Protein AF-A0A4S8I5N5-F1 (afdb_monomer)

Mean predicted aligned error: 9.57 Å

Foldseek 3Di:
DDDDDDPDDDPDDPPPQDWFWEWEDAPVDTPDTDTFAWKWFAFPVGIDIDGPPDDWDKGKGDQAWIWTQHPVRKIWIKGALIFIWTDDPSYIYTYGNDMDTLVRQDLVVLVVQLVVLVVQCVVQDDDPSNVVSVSSNSSSVRSNVNNVPPTPVVPPPPPPPPDD

Radius of gyration: 21.29 Å; Cα contacts (8 Å, |Δi|>4): 298; chains: 1; bounding box: 58×56×62 Å

Solvent-accessible surface area (backbone atoms only — not comparable to full-atom values): 9100 Å² total; per-residue (Å²): 143,79,86,87,80,84,84,74,82,72,89,79,74,73,77,74,76,64,50,24,42,39,36,33,34,34,93,86,49,77,79,43,79,49,72,26,40,32,37,36,41,33,30,83,88,46,76,46,76,46,50,53,79,49,75,70,46,76,46,60,29,31,69,26,54,35,38,38,28,36,85,85,73,44,52,46,43,29,23,34,57,16,39,37,36,41,38,37,94,40,35,34,43,34,46,26,69,38,73,46,49,28,89,77,53,54,66,66,60,28,47,51,47,29,54,53,22,52,58,43,40,76,67,37,69,62,72,68,44,37,51,56,23,49,53,47,30,54,49,23,47,30,46,41,48,27,53,66,59,69,49,68,79,62,68,75,71,68,78,75,76,87,81,130

Nearest PDB structures (foldseek):
  1bsn-assembly1_A  TM=8.457E-01  e=1.210E-09  Escherichia coli
  7yry-assembly1_e  TM=7.876E-01  e=5.944E-10  Acinetobacter baumannii AB5075
  8dbs-assembly1_H  TM=7.805E-01  e=8.549E-09  Escherichia coli
  3oaa-assembly4_f  TM=6.365E-01  e=8.481E-10  Escherichia coli DH1
  1fs0-assembly1_E  TM=6.287E-01  e=1.075E-09  Escherichia coli

Organism: Musa balbisiana (NCBI:txid52838)

InterPro domains:
  IPR001469 ATP synthase, F1 complex, delta/epsilon subunit [MF_00530] (18-146)
  IPR001469 ATP synthase, F1 complex, delta/epsilon subunit [PTHR13822] (19-148)
  IPR001469 ATP synthase, F1 complex, delta/epsilon subunit [TIGR01216] (19-148)
  IPR001469 ATP synthase, F1 complex, delta/epsilon subunit [cd12152] (20-141)
  IPR020546 ATP synthase, F1 complex, delta/epsilon subunit, N-terminal [PF02823] (20-99)
  IPR020547 ATP synthase epsilon subunit, C-terminal domain [PF00401] (104-147)
  IPR036771 F0F1 ATP synthase delta/epsilon subunit, N-terminal [G3DSA:2.60.15.10] (18-105)
  IPR036771 F0F1 ATP synthase delta/epsilon subunit, N-terminal [SSF51344] (18-100)

Secondary structure (DSSP, 8-state):
-------PPPTT-------EEEEEE-SS-EEEEEEESEEEEEETTEEEEE-TTPPPEEEEEEEEEEEEE-TTS-EEEEEEEEEEEEEETTEEEEEESSEEEGGGS-HHHHHHHHHHHHHHHHT--HHHHHHHHHHHHHHHHHHHHHHHS--TTSHHHHTTSS--

Sequence (164 aa):
MKLPRKLGLRRGEQIEEMTLNLCVLTPNRIIWDSEVKEIILSTNSGQIGVLPNHAPIATAVDIGLLRIRLNNDQWLTVALMGGFARIGNNEITILGNDAEISTDIDPQEAQQALEIAEANLSRAEGKRQAIEANLALRRARTRVEAVNVIPTSQSIHQNNKEKF

pLDDT: mean 85.64, std 20.3, range [35.94, 98.31]

Structure (mmCIF, N/CA/C/O backbone):
data_AF-A0A4S8I5N5-F1
#
_entry.id   AF-A0A4S8I5N5-F1
#
loop_
_atom_site.group_PDB
_atom_site.id
_atom_site.type_symbol
_atom_site.label_atom_id
_atom_site.label_alt_id
_atom_site.label_comp_id
_atom_site.label_asym_id
_atom_site.label_entity_id
_atom_site.label_seq_id
_atom_site.pdbx_PDB_ins_code
_atom_site.Cartn_x
_atom_site.Car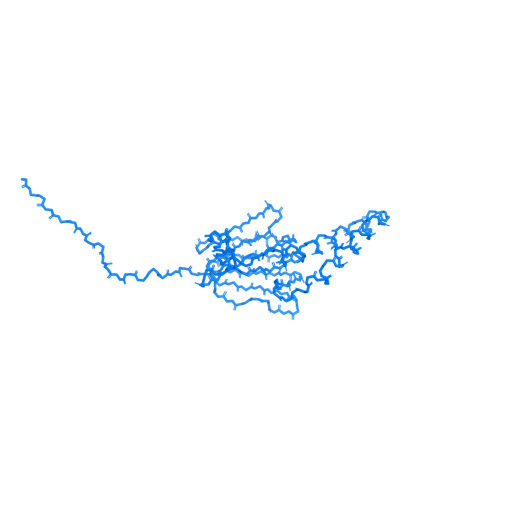tn_y
_atom_site.Cartn_z
_atom_site.occupancy
_atom_site.B_iso_or_equiv
_atom_site.auth_seq_id
_atom_site.auth_comp_id
_atom_site.auth_asym_id
_atom_site.auth_atom_id
_atom_site.pdbx_PDB_model_num
ATOM 1 N N . MET A 1 1 ? 30.997 -39.979 -40.382 1.00 47.31 1 MET A N 1
ATOM 2 C CA . MET A 1 1 ? 31.097 -39.562 -38.967 1.00 47.31 1 MET A CA 1
ATOM 3 C C . MET A 1 1 ? 31.905 -38.265 -38.898 1.00 47.31 1 MET A C 1
ATOM 5 O O . MET A 1 1 ? 33.123 -38.301 -38.967 1.00 47.31 1 MET A O 1
ATOM 9 N N . LYS A 1 2 ? 31.222 -37.113 -38.900 1.00 37.91 2 LYS A N 1
ATOM 10 C CA . LYS A 1 2 ? 31.795 -35.766 -38.735 1.00 37.91 2 LYS A CA 1
ATOM 11 C C . LYS A 1 2 ? 30.853 -34.989 -37.810 1.00 37.91 2 LYS A C 1
ATOM 13 O O . LYS A 1 2 ? 29.768 -34.609 -38.226 1.00 37.91 2 LYS A O 1
ATOM 18 N N . LEU A 1 3 ? 31.253 -34.796 -36.561 1.00 40.94 3 LEU A N 1
ATOM 19 C CA . LEU A 1 3 ? 30.904 -33.590 -35.797 1.00 40.94 3 LEU A CA 1
ATOM 20 C C . LEU A 1 3 ? 31.940 -32.506 -36.179 1.00 40.94 3 LEU A C 1
ATOM 22 O O . LEU A 1 3 ? 32.990 -32.897 -36.697 1.00 40.94 3 LEU A O 1
ATOM 26 N N . PRO A 1 4 ? 31.764 -31.192 -35.911 1.00 52.53 4 PRO A N 1
ATOM 27 C CA . PRO A 1 4 ? 30.679 -30.477 -35.215 1.00 52.53 4 PRO A CA 1
ATOM 28 C C . PRO A 1 4 ? 30.269 -29.152 -35.924 1.00 52.53 4 PRO A C 1
ATOM 30 O O . PRO A 1 4 ? 30.838 -28.782 -36.945 1.00 52.53 4 PRO A O 1
ATOM 33 N N . ARG A 1 5 ? 29.356 -28.374 -35.325 1.00 35.94 5 ARG A N 1
ATOM 34 C CA . ARG A 1 5 ? 29.521 -26.916 -35.108 1.00 35.94 5 ARG A CA 1
ATOM 35 C C . ARG A 1 5 ? 28.566 -26.480 -33.993 1.00 35.94 5 ARG A C 1
ATOM 37 O O . ARG A 1 5 ? 27.367 -26.353 -34.205 1.00 35.94 5 ARG A O 1
ATOM 44 N N . LYS A 1 6 ? 29.113 -26.273 -32.789 1.00 47.16 6 LYS A N 1
ATOM 45 C CA . LYS A 1 6 ? 28.454 -25.491 -31.736 1.00 47.16 6 LYS A CA 1
ATOM 46 C C . LYS A 1 6 ? 28.229 -24.085 -32.299 1.00 47.16 6 LYS A C 1
ATOM 48 O O . LYS A 1 6 ? 29.210 -23.406 -32.600 1.00 47.16 6 LYS A O 1
ATOM 53 N N . LEU A 1 7 ? 26.976 -23.659 -32.463 1.00 45.91 7 LEU A N 1
ATOM 54 C CA . LEU A 1 7 ? 26.678 -22.239 -32.640 1.00 45.91 7 LEU A CA 1
ATOM 55 C C . LEU A 1 7 ? 26.984 -21.554 -31.305 1.00 45.91 7 LEU A C 1
ATOM 57 O O . LEU A 1 7 ? 26.338 -21.820 -30.294 1.00 45.91 7 LEU A O 1
ATOM 61 N N . GLY A 1 8 ? 28.056 -20.767 -31.291 1.00 39.09 8 GLY A N 1
ATOM 62 C CA . GLY A 1 8 ? 28.495 -20.025 -30.119 1.00 39.09 8 GLY A CA 1
ATOM 63 C C . GLY A 1 8 ? 27.504 -18.923 -29.762 1.00 39.09 8 GLY A C 1
ATOM 64 O O . GLY A 1 8 ? 27.132 -18.126 -30.623 1.00 39.09 8 GLY A O 1
ATOM 65 N N . LEU A 1 9 ? 27.129 -18.859 -28.482 1.00 45.78 9 LEU A N 1
ATOM 66 C CA . LEU A 1 9 ? 26.569 -17.648 -27.892 1.00 45.78 9 LEU A CA 1
ATOM 67 C C . LEU A 1 9 ? 27.601 -16.526 -28.055 1.00 45.78 9 LEU A C 1
ATOM 69 O O . LEU A 1 9 ? 28.773 -16.679 -27.688 1.00 45.78 9 LEU A O 1
ATOM 73 N N . ARG A 1 10 ? 27.176 -15.414 -28.656 1.00 50.31 10 ARG A N 1
ATOM 74 C CA . ARG A 1 10 ? 28.006 -14.222 -28.815 1.00 50.31 10 ARG A CA 1
ATOM 75 C C . ARG A 1 10 ? 28.172 -13.561 -27.447 1.00 50.31 10 ARG A C 1
ATOM 77 O O . ARG A 1 10 ? 27.202 -13.277 -26.758 1.00 50.31 10 ARG A O 1
ATOM 84 N N . ARG A 1 11 ? 29.430 -13.335 -27.066 1.00 46.44 11 ARG A N 1
ATOM 85 C CA . ARG A 1 11 ? 29.824 -12.448 -25.965 1.00 46.44 11 ARG A CA 1
ATOM 86 C C . ARG A 1 11 ? 29.266 -11.047 -26.250 1.00 46.44 11 ARG A C 1
ATOM 88 O O . ARG A 1 11 ? 29.619 -10.490 -27.284 1.00 46.44 11 ARG A O 1
ATOM 95 N N . GLY A 1 12 ? 28.468 -10.494 -25.336 1.00 43.16 12 GLY A N 1
ATOM 96 C CA . GLY A 1 12 ? 28.148 -9.060 -25.315 1.00 43.16 12 GLY A CA 1
ATOM 97 C C . GLY A 1 12 ? 26.707 -8.648 -25.615 1.00 43.16 12 GLY A C 1
ATOM 98 O O . GLY A 1 12 ? 26.502 -7.494 -25.967 1.00 43.16 12 GLY A O 1
ATOM 99 N N . GLU A 1 13 ? 25.712 -9.521 -25.464 1.00 46.53 13 GLU A N 1
ATOM 100 C CA . GLU A 1 13 ? 24.336 -9.040 -25.291 1.00 46.53 13 GLU A CA 1
ATOM 101 C C . GLU A 1 13 ? 24.249 -8.493 -23.860 1.00 46.53 13 GLU A C 1
ATOM 103 O O . GLU A 1 13 ? 24.255 -9.258 -22.893 1.00 46.53 13 GLU A O 1
ATOM 108 N N . GLN A 1 14 ? 24.295 -7.164 -23.702 1.00 42.72 14 GLN A N 1
ATOM 109 C CA . GLN A 1 14 ? 23.777 -6.565 -22.477 1.00 42.72 14 GLN A CA 1
ATOM 110 C C . GLN A 1 14 ? 22.346 -7.078 -22.365 1.00 42.72 14 GLN A C 1
ATOM 112 O O . GLN A 1 14 ? 21.555 -6.873 -23.283 1.00 42.72 14 GLN A O 1
ATOM 117 N N . ILE A 1 15 ? 22.043 -7.814 -21.297 1.00 52.81 15 ILE A N 1
ATOM 118 C CA . ILE A 1 15 ? 20.656 -8.099 -20.960 1.00 52.81 15 ILE A CA 1
ATOM 119 C C . ILE A 1 15 ? 20.079 -6.718 -20.684 1.00 52.81 15 ILE A C 1
ATOM 121 O O . ILE A 1 15 ? 20.410 -6.109 -19.669 1.00 52.81 15 ILE A O 1
ATOM 125 N N . GLU A 1 16 ? 19.340 -6.177 -21.645 1.00 55.19 16 GLU A N 1
ATOM 126 C CA . GLU A 1 16 ? 18.521 -4.999 -21.429 1.00 55.19 16 GLU A CA 1
ATOM 127 C C . GLU A 1 16 ? 17.533 -5.434 -20.347 1.00 55.19 16 GLU A C 1
ATOM 129 O O . GLU A 1 16 ? 16.634 -6.244 -20.592 1.00 55.19 16 GLU A O 1
ATOM 134 N N . GLU A 1 17 ? 17.824 -5.069 -19.095 1.00 69.56 17 GLU A N 1
ATOM 135 C CA . GLU A 1 17 ? 16.953 -5.413 -17.984 1.00 69.56 17 GLU A CA 1
ATOM 136 C C . GLU A 1 17 ? 15.623 -4.741 -18.268 1.00 69.56 17 GLU A C 1
ATOM 138 O O . GLU A 1 17 ? 15.523 -3.517 -18.282 1.00 69.56 17 GLU A O 1
ATOM 143 N N . MET A 1 18 ? 14.618 -5.556 -18.575 1.00 87.75 18 MET A N 1
ATOM 144 C CA . MET A 1 18 ? 13.296 -5.048 -18.887 1.00 87.75 18 MET A CA 1
ATOM 145 C C . MET A 1 18 ? 12.773 -4.321 -17.647 1.00 87.75 18 MET A C 1
ATOM 147 O O . MET A 1 18 ? 12.773 -4.878 -16.548 1.00 87.75 18 MET A O 1
ATOM 151 N N . THR A 1 19 ? 12.347 -3.079 -17.829 1.00 94.75 19 THR A N 1
ATOM 152 C CA . THR A 1 19 ? 11.737 -2.251 -16.790 1.00 94.75 19 THR A CA 1
ATOM 153 C C . THR A 1 19 ? 10.254 -2.055 -17.083 1.00 94.75 19 THR A C 1
ATOM 155 O O . THR A 1 19 ? 9.725 -2.446 -18.131 1.00 94.75 19 THR A O 1
ATOM 158 N N . LEU A 1 20 ? 9.558 -1.479 -16.114 1.00 96.25 20 LEU A N 1
ATOM 159 C CA . LEU A 1 20 ? 8.192 -1.008 -16.244 1.00 96.25 20 LEU A CA 1
ATOM 160 C C . LEU A 1 20 ? 8.079 0.394 -15.644 1.00 96.25 20 LEU A C 1
ATOM 162 O O . LEU A 1 20 ? 8.754 0.721 -14.668 1.00 96.25 20 LEU A O 1
ATOM 166 N N . ASN A 1 21 ? 7.221 1.220 -16.229 1.00 97.81 21 ASN A N 1
ATOM 167 C CA . ASN A 1 21 ? 6.933 2.564 -15.752 1.00 97.81 21 ASN A CA 1
ATOM 168 C C . ASN A 1 21 ? 5.962 2.479 -14.579 1.00 97.81 21 ASN A C 1
ATOM 170 O O . ASN A 1 21 ? 4.852 1.965 -14.731 1.00 97.81 21 ASN A O 1
ATOM 174 N N . LEU A 1 22 ? 6.356 2.996 -13.418 1.00 98.31 22 LEU A N 1
ATOM 175 C CA . LEU A 1 22 ? 5.502 3.078 -12.242 1.00 98.31 22 LEU A CA 1
ATOM 176 C C . LEU A 1 22 ? 5.174 4.536 -11.933 1.00 98.31 22 LEU A C 1
ATOM 178 O O . LEU A 1 22 ? 6.066 5.320 -11.619 1.00 98.31 22 LEU A O 1
ATOM 182 N N . CYS A 1 23 ? 3.882 4.848 -11.907 1.00 98.12 23 CYS A N 1
ATOM 183 C CA . CYS A 1 23 ? 3.354 6.119 -11.436 1.00 98.12 23 CYS A CA 1
ATOM 184 C C . CYS A 1 23 ? 2.426 5.881 -10.235 1.00 98.12 23 CYS A C 1
ATOM 186 O O . CYS A 1 23 ? 1.410 5.189 -10.350 1.00 98.12 23 CYS A O 1
ATOM 188 N N . VAL A 1 24 ? 2.775 6.440 -9.076 1.00 97.94 24 VAL A N 1
ATOM 189 C CA . VAL A 1 24 ? 1.984 6.391 -7.839 1.00 97.94 24 VAL A CA 1
ATOM 190 C C . VAL A 1 24 ? 1.511 7.799 -7.511 1.00 97.94 24 VAL A C 1
ATOM 192 O O . VAL A 1 24 ? 2.316 8.702 -7.281 1.00 97.94 24 VAL A O 1
ATOM 195 N N . LEU A 1 25 ? 0.196 7.976 -7.468 1.00 97.19 25 LEU A N 1
ATOM 196 C CA . LEU A 1 25 ? -0.470 9.266 -7.341 1.00 97.19 25 LEU A CA 1
ATOM 197 C C . LEU A 1 25 ? -1.434 9.245 -6.157 1.00 97.19 25 LEU A C 1
ATOM 199 O O . LEU A 1 25 ? -2.144 8.261 -5.944 1.00 97.19 25 LEU A O 1
ATOM 203 N N . THR A 1 26 ? -1.504 10.354 -5.431 1.00 96.25 26 THR A N 1
ATOM 204 C CA . THR A 1 26 ? -2.584 10.657 -4.484 1.00 96.25 26 THR A CA 1
ATOM 205 C C . THR A 1 26 ? -3.351 11.889 -4.967 1.00 96.25 26 THR A C 1
ATOM 207 O O . THR A 1 26 ? -2.868 12.589 -5.861 1.00 96.25 26 THR A O 1
ATOM 210 N N . PRO A 1 27 ? -4.526 12.220 -4.394 1.00 95.44 27 PRO A N 1
ATOM 211 C CA . PRO A 1 27 ? -5.251 13.437 -4.763 1.00 95.44 27 PRO A CA 1
ATOM 212 C C . PRO A 1 27 ? -4.425 14.725 -4.633 1.00 95.44 27 PRO A C 1
ATOM 214 O O . PRO A 1 27 ? -4.734 15.716 -5.290 1.00 95.44 27 PRO A O 1
ATOM 217 N N . ASN A 1 28 ? -3.380 14.712 -3.799 1.00 91.19 28 ASN A N 1
ATOM 218 C CA . ASN A 1 28 ? -2.614 15.904 -3.451 1.00 91.19 28 ASN A CA 1
ATOM 219 C C . ASN A 1 28 ? -1.268 15.999 -4.186 1.00 91.19 28 ASN A C 1
ATOM 221 O O . ASN A 1 28 ? -0.779 17.109 -4.386 1.00 91.19 28 ASN A O 1
ATOM 225 N N . ARG A 1 29 ? -0.628 14.869 -4.531 1.00 94.19 29 ARG A N 1
ATOM 226 C CA . ARG A 1 29 ? 0.727 14.857 -5.111 1.00 94.19 29 ARG A CA 1
ATOM 227 C C . ARG A 1 29 ? 1.066 13.560 -5.846 1.00 94.19 29 ARG A C 1
ATOM 229 O O . ARG A 1 29 ? 0.445 12.518 -5.642 1.00 94.19 29 ARG A O 1
ATOM 236 N N . ILE A 1 30 ? 2.133 13.628 -6.636 1.00 96.75 30 ILE A N 1
ATOM 237 C CA . ILE A 1 30 ? 2.829 12.460 -7.180 1.00 96.75 30 ILE A CA 1
ATOM 238 C C . ILE A 1 30 ? 3.807 11.946 -6.121 1.00 96.75 30 ILE A C 1
ATOM 240 O O . ILE A 1 30 ? 4.583 12.724 -5.570 1.00 96.75 30 ILE A O 1
ATOM 244 N N . ILE A 1 31 ? 3.739 10.654 -5.812 1.00 96.31 31 ILE A N 1
ATOM 245 C CA . ILE A 1 31 ? 4.594 9.983 -4.819 1.00 96.31 31 ILE A CA 1
ATOM 246 C C . ILE A 1 31 ? 5.798 9.347 -5.497 1.00 96.31 31 ILE A C 1
ATOM 248 O O . ILE A 1 31 ? 6.903 9.368 -4.967 1.00 96.31 31 ILE A O 1
ATOM 252 N N . TRP A 1 32 ? 5.567 8.766 -6.671 1.00 96.81 32 TRP A N 1
ATOM 253 C CA . TRP A 1 32 ? 6.588 8.098 -7.456 1.00 96.81 32 TRP A CA 1
ATOM 254 C C . TRP A 1 32 ? 6.240 8.203 -8.936 1.00 96.81 32 TRP A C 1
ATOM 256 O O . TRP A 1 32 ? 5.077 8.028 -9.294 1.00 96.81 32 TRP A O 1
ATOM 266 N N . ASP A 1 33 ? 7.232 8.469 -9.778 1.00 97.19 33 ASP A N 1
ATOM 267 C CA . ASP A 1 33 ? 7.091 8.486 -11.235 1.00 97.19 33 ASP A CA 1
ATOM 268 C C . ASP A 1 33 ? 8.445 8.144 -11.865 1.00 97.19 33 ASP A C 1
ATOM 270 O O . ASP A 1 33 ? 9.319 9.003 -12.008 1.00 97.19 33 ASP A O 1
ATOM 274 N N . SER A 1 34 ? 8.689 6.851 -12.088 1.00 96.75 34 SER A N 1
ATOM 275 C CA . SER A 1 34 ? 9.960 6.367 -12.634 1.00 96.75 34 SER A CA 1
ATOM 276 C C . SER A 1 34 ? 9.880 4.921 -13.122 1.00 96.75 34 SER A C 1
ATOM 278 O O . SER A 1 34 ? 8.959 4.176 -12.775 1.00 96.75 34 SER A O 1
ATOM 280 N N . GLU A 1 35 ? 10.894 4.508 -13.879 1.00 96.94 35 GLU A N 1
ATOM 281 C CA . GLU A 1 35 ? 11.110 3.119 -14.278 1.00 96.94 35 GLU A CA 1
ATOM 282 C C . GLU A 1 35 ? 11.609 2.265 -13.108 1.00 96.94 35 GLU A C 1
ATOM 284 O O . GLU A 1 35 ? 12.475 2.673 -12.328 1.00 96.94 35 GLU A O 1
ATOM 289 N N . VAL A 1 36 ? 11.066 1.054 -12.992 1.00 97.00 36 VAL A N 1
ATOM 290 C CA . VAL A 1 36 ? 11.387 0.090 -11.932 1.00 97.00 36 VAL A CA 1
ATOM 291 C C . VAL A 1 36 ? 11.467 -1.324 -12.514 1.00 97.00 36 VAL A C 1
ATOM 293 O O . VAL A 1 36 ? 10.933 -1.589 -13.591 1.00 97.00 36 VAL A O 1
ATOM 296 N N . LYS A 1 37 ? 12.116 -2.256 -11.808 1.00 96.06 37 LYS A N 1
ATOM 297 C CA . LYS A 1 37 ? 12.235 -3.656 -12.260 1.00 96.06 37 LYS A CA 1
ATOM 298 C C . LYS A 1 37 ? 10.988 -4.471 -11.947 1.00 96.06 37 LYS A C 1
ATOM 300 O O . LYS A 1 37 ? 10.521 -5.250 -12.767 1.00 96.06 37 LYS A O 1
ATOM 305 N N . GLU A 1 38 ? 10.472 -4.321 -10.734 1.00 95.81 38 GLU A N 1
ATOM 306 C CA . GLU A 1 38 ? 9.286 -5.033 -10.265 1.00 95.81 38 GLU A CA 1
ATOM 307 C C . GLU A 1 38 ? 8.631 -4.276 -9.115 1.00 95.81 38 GLU A C 1
ATOM 309 O O . GLU A 1 38 ? 9.273 -3.493 -8.405 1.00 95.81 38 GLU A O 1
ATOM 314 N N . ILE A 1 39 ? 7.347 -4.554 -8.910 1.00 97.44 39 ILE A N 1
ATOM 315 C CA . ILE A 1 39 ? 6.629 -4.120 -7.716 1.00 97.44 39 ILE A CA 1
ATOM 316 C C . ILE A 1 39 ? 5.945 -5.295 -7.030 1.00 97.44 39 ILE A C 1
ATOM 318 O O . ILE A 1 39 ? 5.532 -6.254 -7.678 1.00 97.44 39 ILE A O 1
ATOM 322 N N . ILE A 1 40 ? 5.767 -5.188 -5.718 1.00 97.25 40 ILE A N 1
ATOM 323 C CA . ILE A 1 40 ? 4.895 -6.061 -4.935 1.00 97.25 40 ILE A CA 1
ATOM 324 C C . ILE A 1 40 ? 3.813 -5.185 -4.322 1.00 97.25 40 ILE A C 1
ATOM 326 O O . ILE A 1 40 ? 4.110 -4.273 -3.551 1.00 97.25 40 ILE A O 1
ATOM 330 N N . LEU A 1 41 ? 2.564 -5.463 -4.677 1.00 96.12 41 LEU A N 1
ATOM 331 C CA . LEU A 1 41 ? 1.401 -4.659 -4.332 1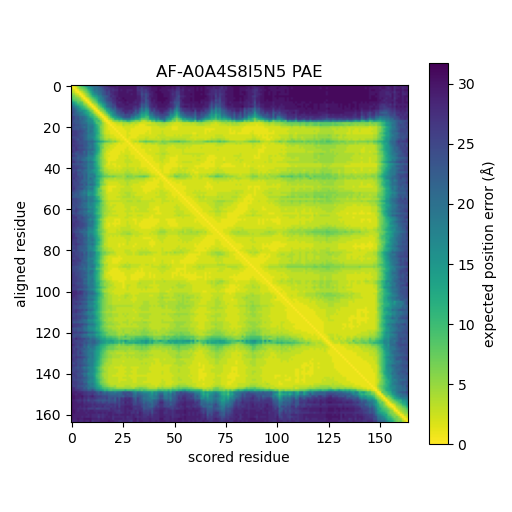.00 96.12 41 LEU A CA 1
ATOM 332 C C . LEU A 1 41 ? 0.417 -5.464 -3.482 1.00 96.12 41 LEU A C 1
ATOM 334 O O . LEU A 1 41 ? 0.074 -6.600 -3.815 1.00 96.12 41 LEU A O 1
ATOM 338 N N . SER A 1 42 ? -0.075 -4.851 -2.407 1.00 95.19 42 SER A N 1
ATOM 339 C CA . SER A 1 42 ? -1.124 -5.420 -1.557 1.00 95.19 42 SER A CA 1
ATOM 340 C C . SER A 1 42 ? -2.513 -5.136 -2.144 1.00 95.19 42 SER A C 1
ATOM 342 O O . SER A 1 42 ? -2.927 -3.985 -2.278 1.00 95.19 42 SER A O 1
ATOM 344 N N . THR A 1 43 ? -3.250 -6.184 -2.501 1.00 95.31 43 THR A N 1
ATOM 345 C CA . THR A 1 43 ? -4.621 -6.118 -3.035 1.00 95.31 43 THR A CA 1
ATOM 346 C C . THR A 1 43 ? -5.617 -6.716 -2.042 1.00 95.31 43 THR A C 1
ATOM 348 O O . THR A 1 43 ? -5.233 -7.381 -1.081 1.00 95.31 43 THR A O 1
ATOM 351 N N . ASN A 1 44 ? -6.915 -6.546 -2.302 1.00 91.12 44 ASN A N 1
ATOM 352 C CA . ASN A 1 44 ? -7.980 -7.148 -1.488 1.00 91.12 44 ASN A CA 1
ATOM 353 C C . ASN A 1 44 ? -7.959 -8.692 -1.452 1.00 91.12 44 ASN A C 1
ATOM 355 O O . ASN A 1 44 ? -8.594 -9.292 -0.589 1.00 91.12 44 ASN A O 1
ATOM 359 N N . SER A 1 45 ? -7.258 -9.326 -2.395 1.00 90.00 45 SER A N 1
ATOM 360 C CA . SER A 1 45 ? -7.189 -10.781 -2.562 1.00 90.00 45 SER A CA 1
ATOM 361 C C . SER A 1 45 ? -5.828 -11.354 -2.145 1.00 90.00 45 SER A C 1
ATOM 363 O O . SER A 1 45 ? -5.569 -12.535 -2.360 1.00 90.00 45 SER A O 1
ATOM 365 N N . GLY A 1 46 ? -4.950 -10.530 -1.561 1.00 92.62 46 GLY A N 1
ATOM 366 C CA . GLY A 1 46 ? -3.580 -10.892 -1.196 1.00 92.62 46 GLY A CA 1
ATOM 367 C C . GLY A 1 46 ? -2.536 -10.032 -1.907 1.00 92.62 46 GLY A C 1
ATOM 368 O O . GLY A 1 46 ? -2.836 -8.951 -2.413 1.00 92.62 46 GLY A O 1
ATOM 369 N N . GLN A 1 47 ? -1.290 -10.497 -1.940 1.00 94.81 47 GLN A N 1
ATOM 370 C CA . GLN A 1 47 ? -0.187 -9.778 -2.581 1.00 94.81 47 GLN A CA 1
ATOM 371 C C . GLN A 1 47 ? 0.013 -10.241 -4.023 1.00 94.81 47 GLN A C 1
ATOM 373 O O . GLN A 1 47 ? -0.053 -11.437 -4.307 1.00 94.81 47 GLN A O 1
ATOM 378 N N . ILE A 1 48 ? 0.301 -9.296 -4.917 1.00 95.75 48 ILE A N 1
ATOM 379 C CA . ILE A 1 48 ? 0.682 -9.577 -6.303 1.00 95.75 48 ILE A CA 1
ATOM 380 C C . ILE A 1 48 ? 2.064 -8.996 -6.593 1.00 95.75 48 ILE A C 1
ATOM 382 O O . ILE A 1 48 ? 2.366 -7.872 -6.196 1.00 95.75 48 ILE A O 1
ATOM 386 N N . GLY A 1 49 ? 2.899 -9.770 -7.282 1.00 96.69 49 GLY A N 1
ATOM 387 C CA . GLY A 1 49 ? 4.156 -9.301 -7.857 1.00 96.69 49 GLY A CA 1
ATOM 388 C C . GLY A 1 49 ? 3.947 -8.961 -9.328 1.00 96.6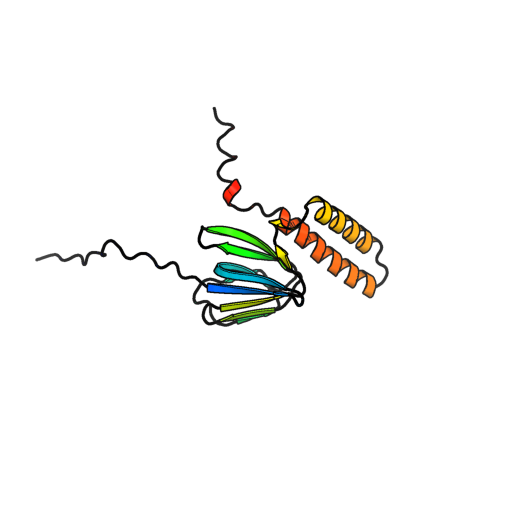9 49 GLY A C 1
ATOM 389 O O . GLY A 1 49 ? 3.394 -9.774 -10.068 1.00 96.69 49 GLY A O 1
ATOM 390 N N . VAL A 1 50 ? 4.372 -7.775 -9.752 1.00 97.00 50 VAL A N 1
ATOM 391 C CA . VAL A 1 50 ? 4.252 -7.321 -11.139 1.00 97.00 50 VAL A CA 1
ATOM 392 C C . VAL A 1 50 ? 5.646 -7.147 -11.715 1.00 97.00 50 VAL A C 1
ATOM 394 O O . VAL A 1 50 ? 6.431 -6.333 -11.231 1.00 97.00 50 VAL A O 1
ATOM 397 N N . LEU A 1 51 ? 5.923 -7.934 -12.748 1.00 96.62 51 LEU A N 1
ATOM 398 C CA . LEU A 1 51 ? 7.156 -7.919 -13.525 1.00 96.62 51 LEU A CA 1
ATOM 399 C C . LEU A 1 51 ? 6.888 -7.335 -14.924 1.00 96.62 51 LEU A C 1
ATOM 401 O O . LEU A 1 51 ? 5.724 -7.174 -15.312 1.00 96.62 51 LEU A O 1
ATOM 405 N N . PRO A 1 52 ? 7.933 -7.040 -15.712 1.00 96.12 52 PRO A N 1
ATOM 406 C CA . PRO A 1 52 ? 7.767 -6.607 -17.091 1.00 96.12 52 PRO A CA 1
ATOM 407 C C . PRO A 1 52 ? 6.976 -7.635 -17.908 1.00 96.12 52 PRO A C 1
ATOM 409 O O . PRO A 1 52 ? 7.100 -8.846 -17.720 1.00 96.12 52 PRO A O 1
ATOM 412 N N . ASN A 1 53 ? 6.166 -7.140 -18.839 1.00 94.62 53 ASN A N 1
ATOM 413 C CA . ASN A 1 53 ? 5.247 -7.894 -19.693 1.00 94.62 53 ASN A CA 1
ATOM 414 C C . ASN A 1 53 ? 4.142 -8.652 -18.935 1.00 94.62 53 ASN A C 1
ATOM 416 O O . ASN A 1 53 ? 3.600 -9.639 -19.435 1.00 94.62 53 ASN A O 1
ATOM 420 N N . HIS A 1 54 ? 3.776 -8.185 -17.738 1.00 95.44 54 HIS A N 1
ATOM 421 C CA . HIS A 1 54 ? 2.608 -8.691 -17.024 1.00 95.44 54 HIS A CA 1
ATOM 422 C C . HIS A 1 54 ? 1.318 -8.449 -17.826 1.00 95.44 54 HIS A C 1
ATOM 424 O O . HIS A 1 54 ? 1.137 -7.404 -18.458 1.00 95.44 54 HIS A O 1
ATOM 430 N N . ALA A 1 55 ? 0.391 -9.409 -17.770 1.00 96.31 55 ALA A N 1
ATOM 431 C CA . ALA A 1 55 ? -0.906 -9.287 -18.425 1.00 96.31 55 ALA A CA 1
ATOM 432 C C . ALA A 1 55 ? -1.678 -8.056 -17.900 1.00 96.31 55 ALA A C 1
ATOM 434 O O . ALA A 1 55 ? -1.623 -7.776 -16.697 1.00 96.31 55 ALA A O 1
ATOM 435 N N . PRO A 1 56 ? -2.415 -7.323 -18.753 1.00 97.44 56 PRO A N 1
ATOM 436 C CA . PRO A 1 56 ? -3.176 -6.170 -18.298 1.00 97.44 56 PRO A CA 1
ATOM 437 C C . PRO A 1 56 ? -4.197 -6.540 -17.217 1.00 97.44 56 PRO A C 1
ATOM 439 O O . PRO A 1 56 ? -4.960 -7.494 -17.375 1.00 97.44 56 PRO A O 1
ATOM 442 N N . ILE A 1 57 ? -4.229 -5.773 -16.129 1.00 96.00 57 ILE A N 1
ATOM 443 C CA . ILE A 1 57 ? -5.159 -5.971 -15.015 1.00 96.00 57 ILE A CA 1
ATOM 444 C C . ILE A 1 57 ? -5.537 -4.625 -14.391 1.00 96.00 57 ILE A C 1
ATOM 446 O O . ILE A 1 57 ? -4.723 -3.706 -14.298 1.00 96.00 57 ILE A O 1
ATOM 450 N N . ALA A 1 58 ? -6.784 -4.513 -13.946 1.00 96.56 58 ALA A N 1
ATOM 451 C CA . ALA A 1 58 ? -7.244 -3.438 -13.078 1.00 96.56 58 ALA A CA 1
ATOM 452 C C . ALA A 1 58 ? -7.706 -4.058 -11.757 1.00 96.56 58 ALA A C 1
ATOM 454 O O . ALA A 1 58 ? -8.507 -4.992 -11.764 1.00 96.56 58 ALA A O 1
ATOM 455 N N . THR A 1 59 ? -7.185 -3.570 -10.633 1.00 96.44 59 THR A N 1
ATOM 456 C CA . THR A 1 59 ? -7.457 -4.149 -9.312 1.00 96.44 59 THR A CA 1
ATOM 457 C C . THR A 1 59 ? -7.618 -3.080 -8.240 1.00 96.44 59 THR A C 1
ATOM 459 O O . THR A 1 59 ? -7.039 -1.996 -8.321 1.00 96.44 59 THR A O 1
ATOM 462 N N . ALA A 1 60 ? -8.391 -3.408 -7.206 1.00 96.69 60 ALA A N 1
ATOM 463 C CA . ALA A 1 60 ? -8.412 -2.639 -5.973 1.00 96.69 60 ALA A CA 1
ATOM 464 C C . ALA A 1 60 ? -7.118 -2.884 -5.182 1.00 96.69 60 ALA A C 1
ATOM 466 O O . ALA A 1 60 ? -6.628 -4.015 -5.091 1.00 96.69 60 ALA A O 1
ATOM 467 N N . VAL A 1 61 ? -6.592 -1.813 -4.601 1.00 96.62 61 VAL A N 1
ATOM 468 C CA . VAL A 1 61 ? -5.428 -1.811 -3.714 1.00 96.62 61 VAL A CA 1
ATOM 469 C C . VAL A 1 61 ? -5.932 -1.683 -2.287 1.00 96.62 61 VAL A C 1
ATOM 471 O O . VAL A 1 61 ? -6.746 -0.805 -1.992 1.00 96.62 61 VAL A O 1
ATOM 474 N N . ASP A 1 62 ? -5.472 -2.569 -1.410 1.00 96.38 62 ASP A N 1
ATOM 475 C CA . ASP A 1 62 ? -5.839 -2.530 0.004 1.00 96.38 62 ASP A CA 1
ATOM 476 C C . ASP A 1 62 ? -4.877 -1.627 0.791 1.00 96.38 62 ASP A C 1
ATOM 478 O O . ASP A 1 62 ? -3.833 -1.209 0.287 1.00 96.38 62 ASP A O 1
ATOM 482 N N . ILE A 1 63 ? -5.226 -1.306 2.035 1.00 97.25 63 ILE A N 1
ATOM 483 C CA . ILE A 1 63 ? -4.289 -0.664 2.958 1.00 97.25 63 ILE A CA 1
ATOM 484 C C . ILE A 1 63 ? -3.161 -1.652 3.250 1.00 97.25 63 ILE A C 1
ATOM 486 O O . ILE A 1 63 ? -3.412 -2.733 3.788 1.00 97.25 63 ILE A O 1
ATOM 490 N N . GLY A 1 64 ? -1.938 -1.272 2.898 1.00 96.31 64 GLY A N 1
ATOM 491 C CA . GLY A 1 64 ? -0.773 -2.132 3.032 1.00 96.31 64 GLY A CA 1
ATOM 492 C C . GLY A 1 64 ? 0.468 -1.540 2.379 1.00 96.31 64 GLY A C 1
ATOM 493 O O . GLY A 1 64 ? 0.527 -0.356 2.047 1.00 96.31 64 GLY A O 1
ATOM 494 N N . LEU A 1 65 ? 1.476 -2.386 2.198 1.00 96.25 65 LEU A N 1
ATOM 495 C CA . LEU A 1 65 ? 2.753 -1.981 1.627 1.00 96.25 65 LEU A CA 1
ATOM 496 C C . LEU A 1 65 ? 2.768 -2.163 0.108 1.00 96.25 65 LEU A C 1
ATOM 498 O O . LEU A 1 65 ? 2.305 -3.181 -0.421 1.00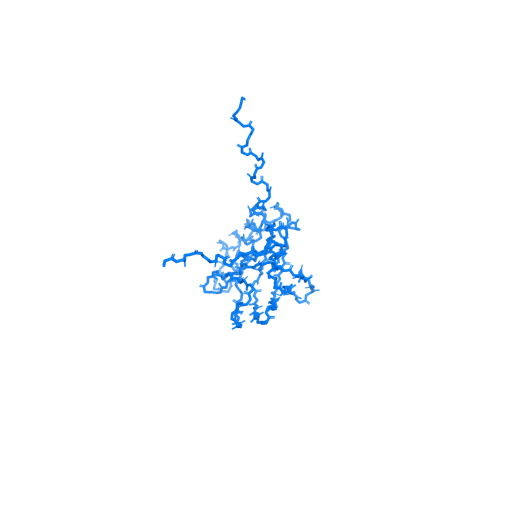 96.25 65 LEU A O 1
ATOM 502 N N . LEU A 1 66 ? 3.361 -1.183 -0.566 1.00 97.12 66 LEU A N 1
ATOM 503 C CA . LEU A 1 66 ? 3.892 -1.282 -1.916 1.00 97.12 66 LEU A CA 1
ATOM 504 C C . LEU A 1 66 ? 5.411 -1.363 -1.811 1.00 97.12 66 LEU A C 1
ATOM 506 O O . LEU A 1 66 ? 6.057 -0.448 -1.305 1.00 97.12 66 LEU A O 1
ATOM 510 N N . ARG A 1 67 ? 5.988 -2.455 -2.301 1.00 96.88 67 ARG A N 1
ATOM 511 C CA . ARG A 1 67 ? 7.439 -2.608 -2.394 1.00 96.88 67 ARG A CA 1
ATOM 512 C C . ARG A 1 67 ? 7.857 -2.419 -3.839 1.00 96.88 67 ARG A C 1
ATOM 514 O O . ARG A 1 67 ? 7.274 -3.030 -4.728 1.00 96.88 67 ARG A O 1
ATOM 521 N N . ILE A 1 68 ? 8.860 -1.588 -4.057 1.00 96.69 68 ILE A N 1
ATOM 522 C CA . ILE A 1 68 ? 9.352 -1.201 -5.373 1.00 96.69 68 ILE A CA 1
ATOM 523 C C . ILE A 1 68 ? 10.805 -1.641 -5.461 1.00 96.69 68 ILE A C 1
ATOM 525 O O . ILE A 1 68 ? 11.618 -1.246 -4.623 1.00 96.69 68 ILE A O 1
ATOM 529 N N . ARG A 1 69 ? 11.142 -2.446 -6.467 1.00 95.94 69 ARG A N 1
ATOM 530 C CA . ARG A 1 69 ? 12.533 -2.783 -6.758 1.00 95.94 69 ARG A CA 1
ATOM 531 C C . ARG A 1 69 ? 13.073 -1.857 -7.831 1.00 95.94 69 ARG A C 1
ATOM 533 O O . ARG A 1 69 ? 12.612 -1.861 -8.973 1.00 95.94 69 ARG A O 1
ATOM 540 N N . LEU A 1 70 ? 14.067 -1.076 -7.445 1.00 94.38 70 LEU A N 1
ATOM 541 C CA . LEU A 1 70 ? 14.721 -0.100 -8.300 1.00 94.38 70 LEU A CA 1
ATOM 542 C C . LEU A 1 70 ? 15.718 -0.769 -9.255 1.00 94.38 70 LEU A C 1
ATOM 544 O O . LEU A 1 70 ? 16.119 -1.922 -9.076 1.00 94.38 70 LEU A O 1
ATOM 548 N N . ASN A 1 71 ? 16.185 -0.005 -10.242 1.00 91.62 71 ASN A N 1
ATOM 549 C CA . ASN A 1 71 ? 17.154 -0.476 -11.237 1.00 91.62 71 ASN A CA 1
ATOM 550 C C . ASN A 1 71 ? 18.506 -0.888 -10.622 1.00 91.62 71 ASN A C 1
ATOM 552 O O . ASN A 1 71 ? 19.212 -1.722 -11.176 1.00 91.62 71 ASN A O 1
ATOM 556 N N . ASN A 1 72 ? 18.845 -0.362 -9.442 1.00 91.06 72 ASN A N 1
ATOM 557 C CA . ASN A 1 72 ? 20.040 -0.732 -8.678 1.00 91.06 72 ASN A CA 1
ATOM 558 C C . ASN A 1 72 ? 19.817 -1.916 -7.708 1.00 91.06 72 ASN A C 1
ATOM 560 O O . ASN A 1 72 ? 20.609 -2.100 -6.784 1.00 91.06 72 ASN A O 1
ATOM 564 N N . ASP A 1 73 ? 18.721 -2.666 -7.871 1.00 90.62 73 ASP A N 1
ATOM 565 C CA . ASP A 1 73 ? 18.296 -3.790 -7.022 1.00 90.62 73 ASP A CA 1
ATOM 566 C C . ASP A 1 73 ? 17.984 -3.442 -5.558 1.00 90.62 73 ASP A C 1
ATOM 568 O O . ASP A 1 73 ? 17.725 -4.334 -4.744 1.00 90.62 73 ASP A O 1
ATOM 572 N N . GLN A 1 74 ? 17.940 -2.155 -5.210 1.00 92.00 74 GLN A N 1
ATOM 573 C CA . GLN A 1 74 ? 17.462 -1.726 -3.903 1.00 92.00 74 GLN A CA 1
ATOM 574 C C . GLN A 1 74 ? 15.938 -1.784 -3.842 1.00 92.00 74 GLN A C 1
ATOM 576 O O . GLN A 1 74 ? 15.234 -1.495 -4.811 1.00 92.00 74 GLN A O 1
ATOM 581 N N . TRP A 1 75 ? 15.439 -2.139 -2.661 1.00 93.94 75 TRP A N 1
ATOM 582 C CA . TRP A 1 75 ? 14.020 -2.112 -2.352 1.00 93.94 75 TRP A CA 1
ATOM 583 C C . TRP A 1 75 ? 13.659 -0.810 -1.654 1.00 93.94 75 TRP A C 1
ATOM 585 O O . TRP A 1 75 ? 14.260 -0.460 -0.637 1.00 93.94 75 TRP A O 1
ATOM 595 N N . LEU A 1 76 ? 12.644 -0.142 -2.188 1.00 94.44 76 LEU A N 1
ATOM 596 C CA . LEU A 1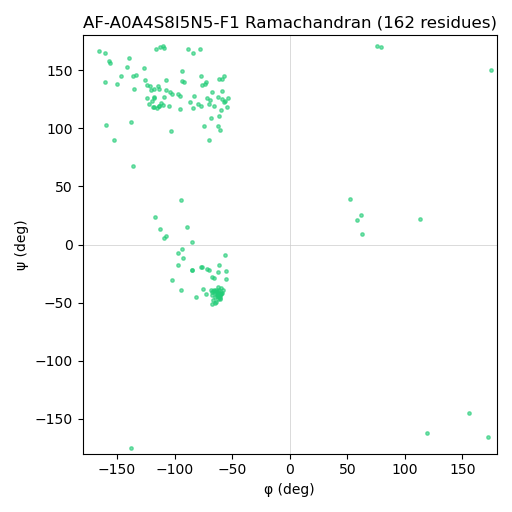 76 ? 11.954 0.973 -1.562 1.00 94.44 76 LEU A CA 1
ATOM 597 C C . LEU A 1 76 ? 10.568 0.508 -1.111 1.00 94.44 76 LEU A C 1
ATOM 599 O O . LEU A 1 76 ? 9.902 -0.248 -1.821 1.00 94.44 76 LEU A O 1
ATOM 603 N N . THR A 1 77 ? 10.123 0.975 0.050 1.00 96.31 77 THR A N 1
ATOM 604 C CA . THR A 1 77 ? 8.799 0.659 0.587 1.00 96.31 77 THR A CA 1
ATOM 605 C C . THR A 1 77 ? 7.955 1.926 0.644 1.00 96.31 77 THR A C 1
ATOM 607 O O . THR A 1 77 ? 8.418 2.980 1.072 1.00 96.31 77 THR A O 1
ATOM 610 N N . VAL A 1 78 ? 6.700 1.815 0.224 1.00 96.44 78 VAL A N 1
ATOM 611 C CA . VAL A 1 78 ? 5.690 2.871 0.299 1.00 96.44 78 VAL A CA 1
ATOM 612 C C . VAL A 1 78 ? 4.494 2.321 1.068 1.00 96.44 78 VAL A C 1
ATOM 614 O O . VAL A 1 78 ? 3.957 1.267 0.726 1.00 96.44 78 VAL A O 1
ATOM 617 N N . ALA A 1 79 ? 4.070 3.023 2.113 1.00 96.94 79 ALA A N 1
ATOM 618 C CA . ALA A 1 79 ? 2.820 2.749 2.804 1.00 96.94 79 ALA A CA 1
ATOM 619 C C . ALA A 1 79 ? 1.663 3.302 1.961 1.00 96.94 79 ALA A C 1
ATOM 621 O O . ALA A 1 79 ? 1.611 4.505 1.718 1.00 96.94 79 ALA A O 1
ATOM 622 N N . LEU A 1 80 ? 0.737 2.449 1.518 1.00 96.81 80 LEU A N 1
ATOM 623 C CA . LEU A 1 80 ? -0.447 2.846 0.752 1.00 96.81 80 LEU A CA 1
ATOM 624 C C . LEU A 1 80 ? -1.709 2.734 1.606 1.00 96.81 80 LEU A C 1
ATOM 626 O O . LEU A 1 80 ? -1.977 1.700 2.216 1.00 96.81 80 LEU A O 1
ATOM 630 N N . MET A 1 81 ? -2.545 3.772 1.581 1.00 96.19 81 MET A N 1
ATOM 631 C CA . MET A 1 81 ? -3.810 3.821 2.327 1.00 96.19 81 MET A CA 1
ATOM 632 C C . MET A 1 81 ? -5.012 3.366 1.483 1.00 96.19 81 MET A C 1
ATOM 634 O O . MET A 1 81 ? -6.117 3.914 1.586 1.00 96.19 81 MET A O 1
ATOM 638 N N . GLY A 1 82 ? -4.783 2.335 0.664 1.00 95.62 82 GLY A N 1
ATOM 639 C CA . GLY A 1 82 ? -5.735 1.777 -0.293 1.00 95.62 82 GLY A CA 1
ATOM 640 C C . GLY A 1 82 ? -5.916 2.632 -1.549 1.00 95.62 82 GLY A C 1
ATOM 641 O O . GLY A 1 82 ? -5.425 3.760 -1.630 1.00 95.62 82 GLY A O 1
ATOM 642 N N . GLY A 1 83 ? -6.625 2.087 -2.537 1.00 96.25 83 GLY A N 1
ATOM 643 C CA . GLY A 1 83 ? -6.842 2.756 -3.817 1.00 96.25 83 GLY A CA 1
ATOM 644 C C . GLY A 1 83 ? -7.141 1.799 -4.968 1.00 96.25 83 GLY A C 1
ATOM 645 O O . GLY A 1 83 ? -7.767 0.756 -4.781 1.00 96.25 83 GLY A O 1
ATOM 646 N N . PHE A 1 84 ? -6.660 2.144 -6.160 1.00 97.19 84 PHE A N 1
ATOM 647 C CA . PHE A 1 84 ? -6.798 1.343 -7.376 1.00 97.19 84 PHE A CA 1
ATOM 648 C C . PHE A 1 84 ? -5.484 1.292 -8.147 1.00 97.19 84 PHE A C 1
ATOM 650 O O . PHE A 1 84 ? -4.751 2.275 -8.196 1.00 97.19 84 PHE A O 1
ATOM 657 N N . ALA A 1 85 ? -5.207 0.160 -8.784 1.00 97.75 85 ALA A N 1
ATOM 658 C CA . ALA A 1 85 ? -4.065 -0.008 -9.666 1.00 97.75 85 ALA A CA 1
ATOM 659 C C . ALA A 1 85 ? -4.526 -0.473 -11.046 1.00 97.75 85 ALA A C 1
ATOM 661 O O . ALA A 1 85 ? -5.370 -1.364 -11.170 1.00 97.75 85 ALA A O 1
ATOM 662 N N . ARG A 1 86 ? -3.937 0.121 -12.081 1.00 97.88 86 ARG A N 1
ATOM 663 C CA . ARG A 1 86 ? -4.056 -0.298 -13.476 1.00 97.88 86 ARG A CA 1
ATOM 664 C C . ARG A 1 86 ? -2.673 -0.692 -13.965 1.00 97.88 86 ARG A C 1
ATOM 666 O O . ARG A 1 86 ? -1.749 0.107 -13.876 1.00 97.88 86 ARG A O 1
ATOM 673 N N . ILE A 1 87 ? -2.558 -1.897 -14.495 1.00 97.62 87 ILE A N 1
ATOM 674 C CA . ILE A 1 87 ? -1.333 -2.460 -15.053 1.00 97.62 87 ILE A CA 1
ATOM 675 C C . ILE A 1 87 ? -1.615 -2.794 -16.517 1.00 97.62 87 ILE A C 1
ATOM 677 O O . ILE A 1 87 ? -2.642 -3.402 -16.822 1.00 97.62 87 ILE A O 1
ATOM 681 N N . GLY A 1 88 ? -0.723 -2.414 -17.425 1.00 96.94 88 GLY A N 1
ATOM 682 C CA . GLY A 1 88 ? -0.782 -2.816 -18.829 1.00 96.94 88 GLY A CA 1
ATOM 683 C C . GLY A 1 88 ? 0.289 -2.128 -19.666 1.00 96.94 88 GLY A C 1
ATOM 684 O O . GLY A 1 88 ? 0.680 -1.013 -19.355 1.00 96.94 88 GLY A O 1
ATOM 685 N N . ASN A 1 89 ? 0.755 -2.784 -20.731 1.00 95.81 89 ASN A N 1
ATOM 686 C CA . ASN A 1 89 ? 1.785 -2.251 -21.639 1.00 95.81 89 ASN A CA 1
ATOM 687 C C . ASN A 1 89 ? 3.062 -1.769 -20.917 1.00 95.81 89 ASN A C 1
ATOM 689 O O . ASN A 1 89 ? 3.623 -0.745 -21.285 1.00 95.81 89 ASN A O 1
ATOM 693 N N . ASN A 1 90 ? 3.504 -2.489 -19.878 1.00 96.38 90 ASN A N 1
ATOM 694 C CA . ASN A 1 90 ? 4.624 -2.098 -19.004 1.00 96.38 90 ASN A CA 1
ATOM 695 C C . ASN A 1 90 ? 4.435 -0.748 -18.298 1.00 96.38 90 ASN A C 1
ATOM 697 O O . ASN A 1 90 ? 5.398 -0.160 -17.823 1.00 96.38 90 ASN A O 1
ATOM 701 N N . GLU A 1 91 ? 3.196 -0.287 -18.170 1.00 97.25 91 GLU A N 1
ATOM 702 C CA . GLU A 1 91 ? 2.824 0.867 -17.366 1.00 97.25 91 GLU A CA 1
ATOM 703 C C . GLU A 1 91 ? 1.962 0.422 -16.193 1.00 97.25 91 GLU A C 1
ATOM 705 O O . GLU A 1 91 ? 1.000 -0.342 -16.336 1.00 97.25 91 GLU A O 1
ATOM 710 N N . ILE A 1 92 ? 2.295 0.941 -15.020 1.00 98.00 92 ILE A N 1
ATOM 711 C CA . ILE A 1 92 ? 1.541 0.762 -13.795 1.00 98.00 92 ILE A CA 1
ATOM 712 C C . ILE A 1 92 ? 1.157 2.138 -13.279 1.00 98.00 92 ILE A C 1
ATOM 714 O O . ILE A 1 92 ? 2.009 2.968 -12.971 1.00 98.00 92 ILE A O 1
ATOM 718 N N . THR A 1 93 ? -0.143 2.367 -13.148 1.00 98.12 93 THR A N 1
ATOM 719 C CA . THR A 1 93 ? -0.691 3.560 -12.507 1.00 98.12 93 THR A CA 1
ATOM 720 C C . THR A 1 93 ? -1.398 3.142 -11.229 1.00 98.12 93 THR A C 1
ATOM 722 O O . THR A 1 93 ? -2.362 2.377 -11.284 1.00 98.12 93 THR A O 1
ATOM 725 N N . ILE A 1 94 ? -0.942 3.651 -10.088 1.00 98.00 94 ILE A N 1
ATOM 726 C CA . ILE A 1 94 ? -1.570 3.449 -8.783 1.00 98.00 94 ILE A CA 1
ATOM 727 C C . ILE A 1 94 ? -2.174 4.774 -8.334 1.00 98.00 94 ILE A C 1
ATOM 729 O O . ILE A 1 94 ? -1.472 5.767 -8.169 1.00 98.00 94 ILE A O 1
ATOM 733 N N . LEU A 1 95 ? -3.485 4.769 -8.122 1.00 97.75 95 LEU A N 1
ATOM 734 C CA . LEU A 1 95 ? -4.255 5.872 -7.567 1.00 97.75 95 LEU A CA 1
ATOM 735 C C . LEU A 1 95 ? -4.564 5.533 -6.109 1.00 97.75 95 LEU A C 1
ATOM 737 O O . LEU A 1 95 ? -5.479 4.756 -5.836 1.00 97.75 95 LEU A O 1
ATOM 741 N N . GLY A 1 96 ? -3.764 6.061 -5.186 1.00 96.06 96 GLY A N 1
ATOM 742 C CA . GLY A 1 96 ? -3.914 5.857 -3.748 1.00 96.06 96 GLY A CA 1
ATOM 743 C C . GLY A 1 96 ? -4.731 6.966 -3.090 1.00 96.06 96 GLY A C 1
ATOM 744 O O . GLY A 1 96 ? -4.672 8.117 -3.510 1.00 96.06 96 GLY A O 1
ATOM 745 N N . ASN A 1 97 ? -5.461 6.643 -2.022 1.00 94.62 97 ASN A N 1
ATOM 746 C CA . ASN A 1 97 ? -6.128 7.663 -1.202 1.00 94.62 97 ASN A CA 1
ATOM 747 C C . ASN A 1 97 ? -5.109 8.539 -0.462 1.00 94.62 97 ASN A C 1
ATOM 749 O O . ASN A 1 97 ? -5.283 9.750 -0.361 1.00 94.62 97 ASN A O 1
ATOM 753 N N . ASP A 1 98 ? -4.062 7.901 0.054 1.00 95.31 98 ASP A N 1
ATOM 754 C CA . ASP A 1 98 ? -2.906 8.531 0.681 1.00 95.31 98 ASP A CA 1
ATOM 755 C C . ASP A 1 98 ? -1.710 7.575 0.601 1.00 95.31 98 ASP A C 1
ATOM 757 O O . ASP A 1 98 ? -1.896 6.357 0.454 1.00 95.31 98 ASP A O 1
ATOM 761 N N . ALA A 1 99 ? -0.500 8.123 0.655 1.00 95.94 99 ALA A N 1
ATOM 762 C CA . ALA A 1 99 ? 0.730 7.364 0.517 1.00 95.94 99 ALA A CA 1
ATOM 763 C C . ALA A 1 99 ? 1.955 8.099 1.078 1.00 95.94 99 ALA A C 1
ATOM 765 O O . ALA A 1 99 ? 2.152 9.302 0.863 1.00 95.94 99 ALA A O 1
ATOM 766 N N . GLU A 1 100 ? 2.820 7.329 1.735 1.00 94.81 100 GLU A N 1
ATOM 767 C CA . GLU A 1 100 ? 4.050 7.806 2.369 1.00 94.81 100 GLU A CA 1
ATOM 768 C C . GLU A 1 100 ? 5.211 6.864 2.038 1.00 94.81 100 GLU A C 1
ATOM 770 O O . GLU A 1 100 ? 5.080 5.641 2.130 1.00 94.81 100 GLU A O 1
ATOM 775 N N . ILE A 1 101 ? 6.355 7.424 1.646 1.00 94.81 101 ILE A N 1
ATOM 776 C CA . ILE A 1 101 ? 7.586 6.657 1.436 1.00 94.81 101 ILE A CA 1
ATOM 777 C C . ILE A 1 101 ? 8.173 6.333 2.809 1.00 94.81 101 ILE A C 1
ATOM 779 O O . ILE A 1 101 ? 8.219 7.200 3.675 1.00 94.81 101 ILE A O 1
ATOM 783 N N . SER A 1 102 ? 8.645 5.103 3.019 1.00 94.00 102 SER A N 1
ATOM 784 C CA . SER A 1 102 ? 9.120 4.641 4.331 1.00 94.00 102 SER A CA 1
ATOM 785 C C . SER A 1 102 ? 10.220 5.513 4.944 1.00 94.00 102 SER A C 1
ATOM 787 O O . SER A 1 102 ? 10.320 5.589 6.161 1.00 94.00 102 SER A O 1
ATOM 789 N N . THR A 1 103 ? 11.044 6.166 4.119 1.00 91.44 103 THR A N 1
ATOM 790 C CA . THR A 1 103 ? 12.121 7.070 4.562 1.00 91.44 103 THR A CA 1
ATOM 791 C C . THR A 1 103 ? 11.623 8.396 5.121 1.00 91.44 103 THR A C 1
ATOM 793 O O . THR A 1 103 ? 12.362 9.048 5.853 1.00 91.44 103 THR A O 1
ATOM 796 N N . ASP A 1 104 ? 10.397 8.788 4.778 1.00 92.00 104 ASP A N 1
ATOM 797 C CA . ASP A 1 104 ? 9.808 10.074 5.155 1.00 92.00 104 ASP A CA 1
ATOM 798 C C . ASP A 1 104 ? 8.909 9.941 6.396 1.00 92.00 104 ASP A C 1
ATOM 800 O O . ASP A 1 104 ? 8.428 10.941 6.925 1.00 92.00 104 ASP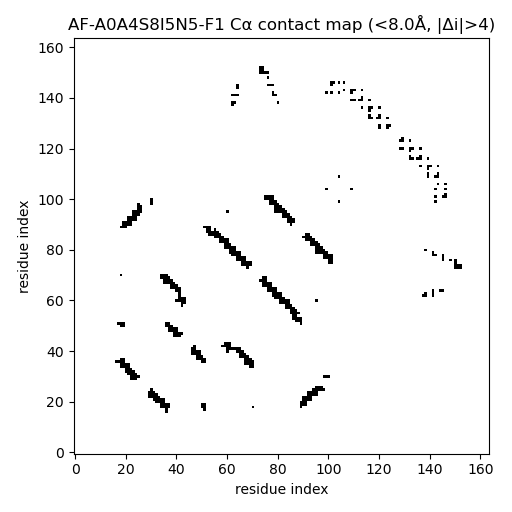 A O 1
ATOM 804 N N . ILE A 1 105 ? 8.673 8.708 6.859 1.00 92.56 105 ILE A N 1
ATOM 805 C CA . ILE A 1 105 ? 7.858 8.411 8.037 1.00 92.56 105 ILE A CA 1
ATOM 806 C C . ILE A 1 105 ? 8.744 8.484 9.282 1.00 92.56 105 ILE A C 1
ATOM 808 O O . ILE A 1 105 ? 9.708 7.726 9.411 1.00 92.56 105 ILE A O 1
ATOM 812 N N . ASP A 1 106 ? 8.383 9.343 10.237 1.00 94.31 106 ASP A N 1
ATOM 813 C CA . ASP A 1 106 ? 9.014 9.354 11.557 1.00 94.31 106 ASP A CA 1
ATOM 814 C C . ASP A 1 106 ? 8.606 8.086 12.346 1.00 94.31 106 ASP A C 1
ATOM 816 O O . ASP A 1 106 ? 7.411 7.871 12.594 1.00 94.31 106 ASP A O 1
ATOM 820 N N . PRO A 1 107 ? 9.565 7.234 12.767 1.00 93.81 107 PRO A N 1
ATOM 821 C CA . PRO A 1 107 ? 9.269 6.004 13.501 1.00 93.81 107 PRO A CA 1
ATOM 822 C C . PRO A 1 107 ? 8.526 6.232 14.823 1.00 93.81 107 PRO A C 1
ATOM 824 O O . PRO A 1 107 ? 7.671 5.429 15.197 1.00 93.81 107 PRO A O 1
ATOM 827 N N . GLN A 1 108 ? 8.855 7.306 15.547 1.00 94.94 108 GLN A N 1
ATOM 828 C CA . GLN A 1 108 ? 8.231 7.625 16.830 1.00 94.94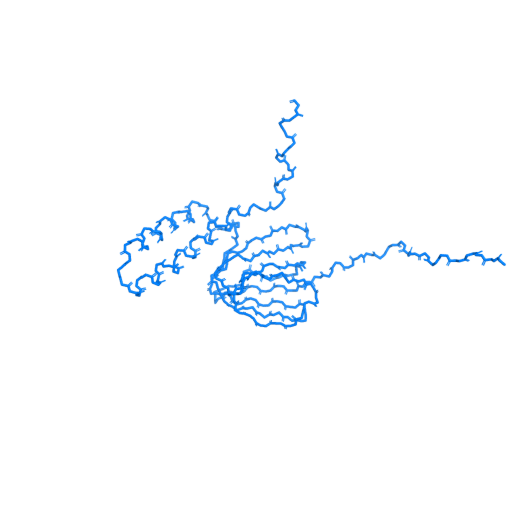 108 GLN A CA 1
ATOM 829 C C . GLN A 1 108 ? 6.805 8.123 16.622 1.00 94.94 108 GLN A C 1
ATOM 831 O O . GLN A 1 108 ? 5.901 7.681 17.330 1.00 94.94 108 GLN A O 1
ATOM 836 N N . GLU A 1 109 ? 6.585 8.985 15.627 1.00 95.12 109 GLU A N 1
ATOM 837 C CA . GLU A 1 109 ? 5.242 9.455 15.275 1.00 95.12 109 GLU A CA 1
ATOM 838 C C . GLU A 1 109 ? 4.348 8.287 14.835 1.00 95.12 109 GLU A C 1
ATOM 840 O O . GLU A 1 109 ? 3.210 8.161 15.292 1.00 95.12 109 GLU A O 1
ATOM 845 N N . ALA A 1 110 ? 4.869 7.390 13.991 1.00 95.19 110 ALA A N 1
ATOM 846 C CA . ALA A 1 110 ? 4.135 6.215 13.535 1.00 95.19 110 ALA A CA 1
ATOM 847 C C . ALA A 1 110 ? 3.737 5.301 14.705 1.00 95.19 110 ALA A C 1
ATOM 849 O O . ALA A 1 110 ? 2.594 4.838 14.766 1.00 95.19 110 ALA A O 1
ATOM 850 N N . GLN A 1 111 ? 4.649 5.080 15.655 1.00 96.19 111 GLN A N 1
ATOM 851 C CA . GLN A 1 111 ? 4.392 4.258 16.836 1.00 96.19 111 GLN A CA 1
ATOM 852 C C . GLN A 1 111 ? 3.359 4.902 17.774 1.00 96.19 111 GLN A C 1
ATOM 854 O O . GLN A 1 111 ? 2.420 4.235 18.208 1.00 96.19 111 GLN A O 1
ATOM 859 N N . GLN A 1 112 ? 3.464 6.208 18.026 1.00 96.88 112 GLN A N 1
ATOM 860 C CA . GLN A 1 112 ? 2.473 6.944 18.819 1.00 96.88 112 GLN A CA 1
ATOM 861 C C . GLN A 1 112 ? 1.087 6.911 18.162 1.00 96.88 112 GLN A C 1
ATOM 863 O O . GLN A 1 112 ? 0.077 6.694 18.833 1.00 96.88 112 GLN A O 1
ATOM 868 N N . ALA A 1 113 ? 1.020 7.081 16.839 1.00 95.62 113 ALA A N 1
ATOM 869 C CA . ALA A 1 113 ? -0.230 6.991 16.093 1.00 95.62 113 ALA A CA 1
ATOM 870 C C . ALA A 1 113 ? -0.865 5.593 16.197 1.00 95.62 113 ALA A C 1
ATOM 872 O O . ALA A 1 113 ? -2.090 5.486 16.292 1.00 95.62 113 ALA A O 1
ATOM 873 N N . LEU A 1 114 ? -0.049 4.531 16.212 1.00 97.19 114 LEU A N 1
ATOM 874 C CA . LEU A 1 114 ? -0.514 3.160 16.419 1.00 97.19 114 LEU A CA 1
ATOM 875 C C . LEU A 1 114 ? -1.127 2.981 17.812 1.00 97.19 114 LEU A C 1
ATOM 877 O O . LEU A 1 114 ? -2.260 2.515 17.912 1.00 97.19 114 LEU A O 1
ATOM 881 N N . GLU A 1 115 ? -0.441 3.424 18.865 1.00 97.31 115 GLU A N 1
ATOM 882 C CA . GLU A 1 115 ? -0.932 3.334 20.248 1.00 97.31 115 GLU A CA 1
ATOM 883 C C . GLU A 1 115 ? -2.254 4.092 20.442 1.00 97.31 115 GLU A C 1
ATOM 885 O O . GLU A 1 115 ? -3.202 3.580 21.045 1.00 97.31 115 GLU A O 1
ATOM 890 N N . ILE A 1 116 ? -2.362 5.295 19.868 1.00 96.69 116 ILE A N 1
ATOM 891 C CA . ILE A 1 116 ? -3.600 6.085 19.887 1.00 96.69 116 ILE A CA 1
ATOM 892 C C . ILE A 1 116 ? -4.723 5.346 19.147 1.00 96.69 116 ILE A C 1
ATOM 894 O O . ILE A 1 116 ? -5.856 5.301 19.632 1.00 96.69 116 ILE A O 1
ATOM 898 N N . ALA A 1 117 ? -4.438 4.758 17.982 1.00 96.44 117 ALA A N 1
ATOM 899 C CA . ALA A 1 117 ? -5.432 4.023 17.206 1.00 96.44 117 ALA A CA 1
ATOM 900 C C . ALA A 1 117 ? -5.921 2.758 17.933 1.00 96.44 117 ALA A C 1
ATOM 902 O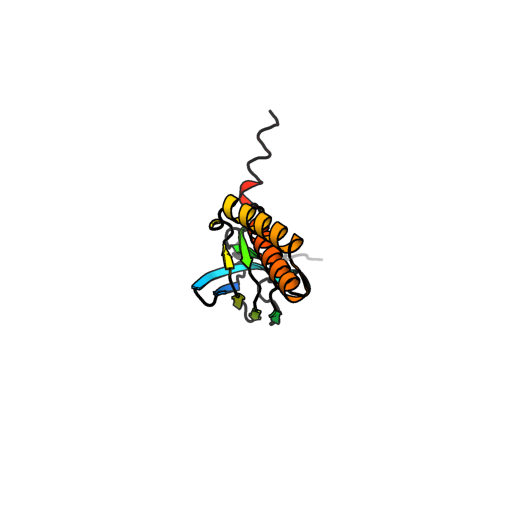 O . ALA A 1 117 ? -7.121 2.479 17.929 1.00 96.44 117 ALA A O 1
ATOM 903 N N . GLU A 1 118 ? -5.030 2.034 18.614 1.00 96.38 118 GLU A N 1
ATOM 904 C CA . GLU A 1 118 ? -5.374 0.876 19.448 1.00 96.38 118 GLU A CA 1
ATOM 905 C C . GLU A 1 118 ? -6.244 1.277 20.648 1.00 96.38 118 GLU A C 1
ATOM 907 O O . GLU A 1 118 ? -7.285 0.661 20.898 1.00 96.38 118 GLU A O 1
ATOM 912 N N . ALA A 1 119 ? -5.885 2.361 21.342 1.00 96.25 119 ALA A N 1
ATOM 913 C CA . ALA A 1 119 ? -6.673 2.904 22.447 1.00 96.25 119 ALA A CA 1
ATOM 914 C C . ALA A 1 119 ? -8.040 3.457 22.000 1.00 96.25 119 ALA A C 1
ATOM 916 O O . ALA A 1 119 ? -9.002 3.473 22.769 1.00 96.25 119 ALA A O 1
ATOM 917 N N . ASN A 1 120 ? -8.154 3.940 20.764 1.00 94.62 120 ASN A N 1
ATOM 918 C CA . ASN A 1 120 ? -9.431 4.374 20.203 1.00 94.62 120 ASN A CA 1
ATOM 919 C C . ASN A 1 120 ? -10.312 3.185 19.825 1.00 94.62 120 ASN A C 1
ATOM 921 O O . ASN A 1 120 ? -11.515 3.235 20.059 1.00 94.62 120 ASN A O 1
ATOM 925 N N . LEU A 1 121 ? -9.727 2.107 19.296 1.00 94.56 121 LEU A N 1
ATOM 926 C CA . LEU A 1 121 ? -10.470 0.892 18.979 1.00 94.56 121 LEU A CA 1
ATOM 927 C C . LEU A 1 121 ? -11.031 0.221 20.238 1.00 94.56 121 LEU A C 1
ATOM 929 O O . LEU A 1 121 ? -12.175 -0.225 20.218 1.00 94.56 121 LEU A O 1
ATOM 933 N N . SER A 1 122 ? -10.270 0.186 21.336 1.00 94.19 122 SER A N 1
ATOM 934 C CA . SER A 1 122 ? -10.737 -0.399 22.602 1.00 94.19 122 SER A CA 1
ATOM 935 C C . SER A 1 122 ? -11.870 0.395 23.259 1.00 94.19 122 SER A C 1
ATOM 937 O O . SER A 1 122 ? -12.701 -0.185 23.953 1.00 94.19 122 SER A O 1
ATOM 939 N N . ARG A 1 123 ? -11.924 1.711 23.017 1.00 94.44 123 ARG A N 1
ATOM 940 C CA . ARG A 1 123 ? -12.969 2.619 23.516 1.00 94.44 123 ARG A CA 1
ATOM 941 C C . ARG A 1 123 ? -14.129 2.821 22.540 1.00 94.44 123 ARG A C 1
ATOM 943 O O . ARG A 1 123 ? -15.061 3.546 22.870 1.00 94.44 123 ARG A O 1
ATOM 950 N N . ALA A 1 124 ? -14.062 2.253 21.338 1.00 93.69 124 ALA A N 1
ATOM 951 C CA . ALA A 1 124 ? -15.070 2.482 20.314 1.00 93.69 124 ALA A CA 1
ATOM 952 C C . ALA A 1 124 ? -16.401 1.827 20.704 1.00 93.69 124 ALA A C 1
ATOM 954 O O . ALA A 1 124 ? -16.481 0.613 20.895 1.00 93.69 124 ALA A O 1
ATOM 955 N N . GLU A 1 125 ? -17.467 2.623 20.745 1.00 93.31 125 GLU A N 1
ATOM 956 C CA . GLU A 1 125 ? -18.808 2.152 21.070 1.00 93.31 125 GLU A CA 1
ATOM 957 C C . GLU A 1 125 ? -19.703 2.167 19.825 1.00 93.31 125 GLU A C 1
ATOM 959 O O . GLU A 1 125 ? -19.866 3.162 19.113 1.00 93.31 125 GLU A O 1
ATOM 964 N N . GLY A 1 126 ? -20.317 1.019 19.544 1.00 94.25 126 GLY A N 1
ATOM 965 C CA . GLY A 1 126 ? -21.210 0.855 18.402 1.00 94.25 126 GLY A CA 1
ATOM 966 C C . GLY A 1 126 ? -20.500 0.645 17.059 1.00 94.25 126 GLY A C 1
ATOM 967 O O . GLY A 1 126 ? -19.286 0.763 16.900 1.00 94.25 126 GLY A O 1
ATOM 968 N N . LYS A 1 127 ? -21.298 0.288 16.046 1.00 94.38 127 LYS A N 1
ATOM 969 C CA . LYS A 1 127 ? -20.784 -0.222 14.761 1.00 94.38 127 LYS A CA 1
ATOM 970 C C . LYS A 1 127 ? -19.966 0.809 13.983 1.00 94.38 127 LYS A C 1
ATOM 972 O O . LYS A 1 127 ? -18.945 0.460 13.404 1.00 94.38 127 LYS A O 1
ATOM 977 N N . ARG A 1 128 ? -20.412 2.068 13.954 1.00 94.19 128 ARG A N 1
ATOM 978 C CA . ARG A 1 128 ? -19.754 3.124 13.171 1.00 94.19 128 ARG A CA 1
ATOM 979 C C . ARG A 1 128 ? -18.375 3.469 13.730 1.00 94.19 128 ARG A C 1
ATOM 981 O O . ARG A 1 128 ? -17.407 3.436 12.979 1.00 94.19 128 ARG A O 1
ATOM 988 N N . GLN A 1 129 ? -18.292 3.739 15.034 1.00 93.56 129 GLN A N 1
ATOM 989 C CA . GLN A 1 129 ? -17.024 4.068 15.689 1.00 93.56 129 GLN A CA 1
ATOM 990 C C . GLN A 1 129 ? -16.034 2.906 15.575 1.00 93.56 129 GLN A C 1
ATOM 992 O O . GLN A 1 129 ? -14.866 3.129 15.284 1.00 93.56 129 GLN A O 1
ATOM 997 N N . ALA A 1 130 ? -16.508 1.661 15.704 1.00 94.88 130 ALA A N 1
ATOM 998 C CA . ALA A 1 130 ? -15.665 0.485 15.518 1.00 94.88 130 ALA A CA 1
ATOM 999 C C . ALA A 1 130 ? -15.094 0.383 14.092 1.00 94.88 130 ALA A C 1
ATOM 1001 O O . ALA A 1 130 ? -13.933 0.017 13.928 1.00 94.88 130 ALA A O 1
ATOM 1002 N N . ILE A 1 131 ? -15.871 0.706 13.051 1.00 95.94 131 ILE A N 1
ATOM 1003 C CA . ILE A 1 131 ? -15.384 0.699 11.660 1.00 95.94 131 ILE A CA 1
ATOM 1004 C C . ILE A 1 131 ? -14.324 1.788 11.452 1.00 95.94 131 ILE A C 1
ATOM 1006 O O . ILE A 1 131 ? -13.261 1.507 10.900 1.00 95.94 131 ILE A O 1
ATOM 1010 N N . GLU A 1 132 ? -14.591 3.010 11.913 1.00 95.19 132 GLU A N 1
ATOM 1011 C CA . GLU A 1 132 ? -13.663 4.142 11.788 1.00 95.19 132 GLU A CA 1
ATOM 1012 C C . GLU A 1 132 ? -12.355 3.881 12.559 1.00 95.19 132 GLU A C 1
ATOM 1014 O O . GLU A 1 132 ? -11.266 4.067 12.012 1.00 95.19 132 GLU A O 1
ATOM 1019 N N . ALA A 1 133 ? -12.445 3.357 13.785 1.00 95.88 133 ALA A N 1
ATOM 1020 C CA . ALA A 1 133 ? -11.282 3.011 14.597 1.00 95.88 133 ALA A CA 1
ATOM 1021 C C . ALA A 1 133 ? -10.473 1.848 14.000 1.00 95.88 133 ALA A C 1
ATOM 1023 O O . ALA A 1 133 ? -9.246 1.912 13.967 1.00 95.88 133 ALA A O 1
ATOM 1024 N N . ASN A 1 134 ? -11.132 0.817 13.455 1.00 96.00 134 ASN A N 1
ATOM 1025 C CA . ASN A 1 134 ? -10.440 -0.268 12.751 1.00 96.00 134 ASN A CA 1
ATOM 1026 C C . ASN A 1 134 ? -9.708 0.238 11.503 1.00 96.00 134 ASN A C 1
ATOM 1028 O O . ASN A 1 134 ? -8.584 -0.183 11.234 1.00 96.00 134 ASN A O 1
ATOM 1032 N N . LEU A 1 135 ? -10.321 1.145 10.738 1.00 96.31 135 LEU A N 1
ATOM 1033 C CA . LEU A 1 135 ? -9.678 1.753 9.576 1.00 96.31 135 LEU A CA 1
ATOM 1034 C C . LEU A 1 135 ? -8.430 2.546 9.988 1.00 96.31 135 LEU A C 1
ATOM 1036 O O . LEU A 1 135 ? -7.373 2.373 9.380 1.00 96.31 135 LEU A O 1
ATOM 1040 N N . ALA A 1 136 ? -8.536 3.371 11.033 1.00 96.12 136 ALA A N 1
ATOM 1041 C CA . ALA A 1 136 ? -7.409 4.124 11.577 1.00 96.12 136 ALA A CA 1
ATOM 1042 C C . ALA A 1 136 ? -6.284 3.198 12.067 1.00 96.12 136 ALA A C 1
ATOM 1044 O O . ALA A 1 136 ? -5.121 3.425 11.739 1.00 96.12 136 ALA A O 1
ATOM 1045 N N . LEU A 1 137 ? -6.633 2.108 12.759 1.00 97.50 137 LEU A N 1
ATOM 1046 C CA . LEU A 1 137 ? -5.674 1.107 13.220 1.00 97.50 137 LEU A CA 1
ATOM 1047 C C . LEU A 1 137 ? -4.921 0.454 12.058 1.00 97.50 137 LEU A C 1
ATOM 1049 O O . LEU A 1 137 ? -3.697 0.348 12.100 1.00 97.50 137 LEU A O 1
ATOM 1053 N N . ARG A 1 138 ? -5.630 0.044 10.999 1.00 96.94 138 ARG A N 1
ATOM 1054 C CA . ARG A 1 138 ? -5.002 -0.559 9.811 1.00 96.94 138 ARG A CA 1
ATOM 1055 C C . ARG A 1 138 ? -4.002 0.393 9.155 1.00 96.94 138 ARG A C 1
ATOM 1057 O O . ARG A 1 138 ? -2.910 -0.036 8.785 1.00 96.94 138 ARG A O 1
ATOM 1064 N N . ARG A 1 139 ? -4.348 1.679 9.047 1.00 96.62 139 ARG A N 1
ATOM 1065 C CA . ARG A 1 139 ? -3.454 2.714 8.504 1.00 96.62 139 ARG A CA 1
ATOM 1066 C C . ARG A 1 139 ? -2.219 2.913 9.382 1.00 96.62 139 ARG A C 1
ATOM 1068 O O . ARG A 1 139 ? -1.104 2.835 8.876 1.00 96.62 139 ARG A O 1
ATOM 1075 N N . ALA A 1 140 ? -2.406 3.093 10.690 1.00 96.94 140 ALA A N 1
ATOM 1076 C CA . ALA A 1 140 ? -1.304 3.302 11.628 1.00 96.94 140 ALA A CA 1
ATOM 1077 C C . ALA A 1 140 ? -0.350 2.097 11.674 1.00 96.94 140 ALA A C 1
ATOM 1079 O O . ALA A 1 140 ? 0.865 2.262 11.586 1.00 96.94 140 ALA A O 1
ATOM 1080 N N . ARG A 1 141 ? -0.897 0.874 11.696 1.00 96.88 141 ARG A N 1
ATOM 1081 C CA . ARG A 1 141 ? -0.103 -0.359 11.629 1.00 96.88 141 ARG A CA 1
ATOM 1082 C C . ARG A 1 141 ? 0.731 -0.428 10.350 1.00 96.88 141 ARG A C 1
ATOM 1084 O O . AR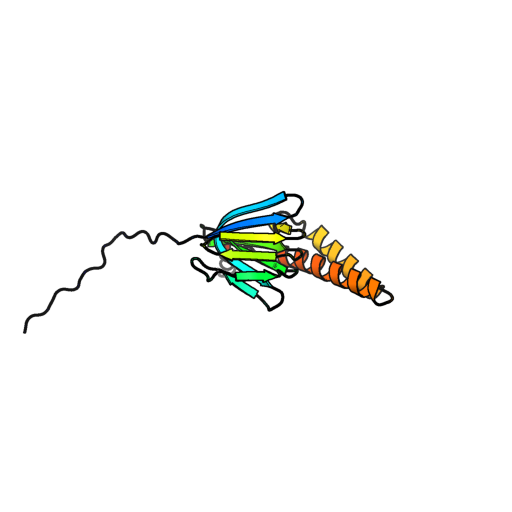G A 1 141 ? 1.897 -0.791 10.416 1.00 96.88 141 ARG A O 1
ATOM 1091 N N . THR A 1 142 ? 0.157 -0.039 9.212 1.00 96.69 142 THR A N 1
ATOM 1092 C CA . THR A 1 142 ? 0.867 -0.026 7.923 1.00 96.69 142 THR A CA 1
ATOM 1093 C C . THR A 1 142 ? 2.025 0.974 7.920 1.00 96.69 142 THR A C 1
ATOM 1095 O O . THR A 1 142 ? 3.090 0.651 7.401 1.00 96.69 142 THR A O 1
ATOM 1098 N N . ARG A 1 143 ? 1.861 2.160 8.531 1.00 95.81 143 ARG A N 1
ATOM 1099 C CA . ARG A 1 143 ? 2.958 3.139 8.685 1.00 95.81 143 ARG A CA 1
ATOM 1100 C C . ARG A 1 143 ? 4.116 2.552 9.499 1.00 95.81 143 ARG A C 1
ATOM 1102 O O . ARG A 1 143 ? 5.259 2.624 9.062 1.00 95.81 143 ARG A O 1
ATOM 1109 N N . VAL A 1 144 ? 3.820 1.917 10.636 1.00 95.94 144 VAL A N 1
ATOM 1110 C CA . VAL A 1 144 ? 4.841 1.257 11.475 1.00 95.94 144 VAL A CA 1
ATOM 1111 C C . VAL A 1 144 ? 5.522 0.110 10.726 1.00 95.94 144 VAL A C 1
ATOM 1113 O O . VAL A 1 144 ? 6.743 -0.027 10.768 1.00 95.94 144 VAL A O 1
ATOM 1116 N N . GLU A 1 145 ? 4.753 -0.705 10.004 1.00 94.94 145 GLU A N 1
ATOM 1117 C CA . GLU A 1 145 ? 5.305 -1.793 9.199 1.00 94.94 145 GLU A CA 1
ATOM 1118 C C . GLU A 1 145 ? 6.256 -1.257 8.122 1.00 94.94 145 GLU A C 1
ATOM 1120 O O . GLU A 1 145 ? 7.365 -1.766 7.994 1.00 94.94 145 GLU A O 1
ATOM 1125 N N . ALA A 1 146 ? 5.877 -0.187 7.417 1.00 94.12 146 ALA A N 1
ATOM 1126 C CA . ALA A 1 146 ? 6.696 0.422 6.370 1.00 94.12 146 ALA A CA 1
ATOM 1127 C C . ALA A 1 146 ? 8.075 0.870 6.874 1.00 94.12 146 ALA A C 1
ATOM 1129 O O . ALA A 1 146 ? 9.063 0.677 6.169 1.00 94.12 146 ALA A O 1
ATOM 1130 N N . VAL A 1 147 ? 8.144 1.417 8.090 1.00 93.31 147 VAL A N 1
ATOM 1131 C CA . VAL A 1 147 ? 9.401 1.813 8.746 1.00 93.31 147 VAL A CA 1
ATOM 1132 C C . VAL A 1 147 ? 10.253 0.594 9.117 1.00 93.31 147 VAL A C 1
ATOM 1134 O O . VAL A 1 147 ? 11.474 0.616 8.973 1.00 93.31 147 VAL A O 1
ATOM 1137 N N . ASN A 1 148 ? 9.616 -0.485 9.575 1.00 89.81 148 ASN A N 1
ATOM 1138 C CA . ASN A 1 148 ? 10.304 -1.695 10.027 1.00 89.81 148 ASN A CA 1
ATOM 1139 C C . ASN A 1 148 ? 10.808 -2.586 8.883 1.00 89.81 148 ASN A C 1
ATOM 1141 O O . ASN A 1 148 ? 11.685 -3.426 9.108 1.00 89.81 148 ASN A O 1
ATOM 1145 N N . VAL A 1 149 ? 10.281 -2.441 7.661 1.00 82.69 149 VAL A N 1
ATOM 1146 C CA . VAL A 1 149 ? 10.815 -3.143 6.487 1.00 82.69 149 VAL A CA 1
ATOM 1147 C C . VAL A 1 149 ? 12.176 -2.541 6.129 1.00 82.69 149 VAL A C 1
ATOM 1149 O O . VAL A 1 149 ? 12.282 -1.601 5.345 1.00 82.69 149 VAL A O 1
ATOM 1152 N N . ILE A 1 150 ? 13.232 -3.108 6.716 1.00 58.88 150 ILE A N 1
ATOM 1153 C CA . ILE A 1 150 ? 14.628 -2.733 6.469 1.00 58.88 150 ILE A CA 1
ATOM 1154 C C . ILE A 1 150 ? 14.909 -2.794 4.954 1.00 58.88 150 ILE A C 1
ATOM 1156 O O . ILE A 1 150 ? 14.711 -3.854 4.343 1.00 58.88 150 ILE A O 1
ATOM 1160 N N . PRO A 1 151 ? 15.424 -1.714 4.333 1.00 53.81 151 PRO A N 1
ATOM 1161 C CA . PRO A 1 151 ? 15.946 -1.772 2.975 1.00 53.81 151 PRO A CA 1
ATOM 1162 C C . PRO A 1 151 ? 17.037 -2.843 2.918 1.00 53.81 151 PRO A C 1
ATOM 1164 O O . PRO A 1 151 ? 18.015 -2.794 3.666 1.00 53.81 151 PRO A O 1
ATOM 1167 N N . THR A 1 152 ? 16.883 -3.827 2.031 1.00 46.38 152 THR A N 1
ATOM 1168 C CA . THR A 1 152 ? 17.748 -5.021 1.928 1.00 46.38 152 THR A CA 1
ATOM 1169 C C . THR A 1 152 ? 19.248 -4.702 1.740 1.00 46.38 152 THR A C 1
ATOM 1171 O O . THR A 1 152 ? 20.093 -5.583 1.874 1.00 46.38 152 THR A O 1
ATOM 1174 N N . SER A 1 153 ? 19.623 -3.441 1.509 1.00 42.50 153 SER A N 1
ATOM 1175 C CA . SER A 1 153 ? 21.010 -2.973 1.436 1.00 42.50 153 SER A CA 1
ATOM 1176 C C . SER A 1 153 ? 21.772 -2.969 2.774 1.00 42.50 153 SER A C 1
ATOM 1178 O O . SER A 1 153 ? 22.999 -3.036 2.747 1.00 42.50 153 SER A O 1
ATOM 1180 N N . GLN A 1 154 ? 21.113 -2.937 3.941 1.00 37.38 154 GLN A N 1
ATOM 1181 C CA . GLN A 1 154 ? 21.817 -2.891 5.240 1.00 37.38 154 GLN A CA 1
ATOM 1182 C C . GLN A 1 154 ? 22.073 -4.266 5.884 1.00 37.38 154 GLN A C 1
ATOM 1184 O O . GLN A 1 154 ? 22.884 -4.385 6.803 1.00 37.38 154 GLN A O 1
ATOM 1189 N N . SER A 1 155 ? 21.462 -5.337 5.373 1.00 37.91 155 SER A N 1
ATOM 1190 C CA . SER A 1 155 ? 21.567 -6.682 5.960 1.00 37.91 155 SER A CA 1
ATOM 1191 C C . SER A 1 155 ? 22.905 -7.383 5.682 1.00 37.91 155 SER A C 1
ATOM 1193 O O . SER A 1 155 ? 23.265 -8.322 6.389 1.00 37.91 155 SER A O 1
ATOM 1195 N N . ILE A 1 156 ? 23.663 -6.945 4.669 1.00 42.91 156 ILE A N 1
ATOM 1196 C CA . ILE A 1 156 ? 24.896 -7.636 4.244 1.00 42.91 156 ILE A CA 1
ATOM 1197 C C . ILE A 1 156 ? 26.120 -7.199 5.074 1.00 42.91 156 ILE A C 1
ATOM 1199 O O . ILE A 1 156 ? 27.077 -7.961 5.201 1.00 42.91 156 ILE A O 1
ATOM 1203 N N . HIS A 1 157 ? 26.097 -6.024 5.717 1.00 40.28 157 HIS A N 1
ATOM 1204 C CA . HIS A 1 157 ? 27.265 -5.514 6.452 1.00 40.28 157 HIS A CA 1
ATOM 1205 C C . HIS A 1 157 ? 27.275 -5.772 7.965 1.00 40.28 157 HIS A C 1
ATOM 1207 O O . HIS A 1 157 ? 28.356 -5.738 8.555 1.00 40.28 157 HIS A O 1
ATOM 1213 N N . GLN A 1 158 ? 26.142 -6.094 8.598 1.00 40.31 158 GLN A N 1
ATOM 1214 C CA . GLN A 1 158 ? 26.113 -6.291 10.056 1.00 40.31 158 GLN A CA 1
ATOM 1215 C C . GLN A 1 158 ? 26.509 -7.718 10.496 1.00 40.31 158 GLN A C 1
ATOM 1217 O O . GLN A 1 158 ? 26.987 -7.897 11.611 1.00 40.31 158 GLN A O 1
ATOM 1222 N N . ASN A 1 159 ? 26.403 -8.728 9.621 1.00 38.19 159 ASN A N 1
ATOM 1223 C CA . ASN A 1 159 ? 26.613 -10.138 10.000 1.00 38.19 159 ASN A CA 1
ATOM 1224 C C . ASN A 1 159 ? 28.074 -10.636 9.987 1.00 38.19 159 ASN A C 1
ATOM 1226 O O . ASN A 1 159 ? 28.313 -11.803 10.286 1.00 38.19 159 ASN A O 1
ATOM 1230 N N . ASN A 1 160 ? 29.058 -9.780 9.684 1.00 42.09 160 ASN A N 1
ATOM 1231 C CA . ASN A 1 160 ? 30.475 -10.178 9.591 1.00 42.09 160 ASN A CA 1
ATOM 1232 C C . ASN A 1 160 ? 31.391 -9.585 10.680 1.00 42.09 160 ASN A C 1
ATOM 1234 O O . ASN A 1 160 ? 32.609 -9.666 10.542 1.00 42.09 160 ASN A O 1
ATOM 1238 N N . LYS A 1 161 ? 30.853 -8.997 11.760 1.00 40.66 161 LYS A N 1
ATOM 1239 C CA . LYS A 1 161 ? 31.675 -8.401 12.839 1.00 40.66 161 LYS A CA 1
ATOM 1240 C C . LYS A 1 161 ? 31.689 -9.141 14.184 1.00 40.66 161 LYS A C 1
ATOM 1242 O O . LYS A 1 161 ? 32.348 -8.663 15.095 1.00 40.66 161 LYS A O 1
ATOM 1247 N N . GLU A 1 162 ? 31.082 -10.324 14.303 1.00 40.09 162 GLU A N 1
ATOM 1248 C CA . GLU A 1 162 ? 31.131 -11.131 15.547 1.00 40.09 162 GLU A CA 1
ATOM 1249 C C . GLU A 1 162 ? 31.823 -12.498 15.399 1.00 40.09 162 GLU A C 1
ATOM 1251 O O . GLU A 1 162 ? 31.596 -13.420 16.179 1.00 40.09 162 GLU A O 1
ATOM 1256 N N . LYS A 1 163 ? 32.703 -12.657 14.406 1.00 41.94 163 LYS A N 1
ATOM 1257 C CA . LYS A 1 163 ? 33.568 -13.841 14.312 1.00 41.94 163 LYS A CA 1
ATOM 1258 C C . LYS A 1 163 ? 35.000 -13.471 13.955 1.00 41.94 163 LYS A C 1
ATOM 1260 O O . LYS A 1 163 ? 35.432 -13.819 12.867 1.00 41.94 163 LYS A O 1
ATOM 1265 N N . PHE A 1 164 ? 35.699 -12.788 14.857 1.00 40.97 164 PHE A N 1
ATOM 1266 C CA . PHE A 1 164 ? 37.149 -12.900 15.059 1.00 40.97 164 PHE A CA 1
ATOM 1267 C C . PHE A 1 164 ? 37.495 -12.473 16.483 1.00 40.97 164 PHE A C 1
ATOM 1269 O O . PHE A 1 164 ? 36.930 -11.450 16.930 1.00 40.97 164 PHE A O 1
#